Protein AF-A0A3S1EG27-F1 (afdb_monomer_lite)

pLDDT: mean 87.48, std 11.86, range [51.84, 97.94]

Radius of gyration: 16.94 Å; chains: 1; bounding box: 46×16×33 Å

Foldseek 3Di:
DVVQVVVCVVVVHDCVRCPPVNVCCVVPPVVVLVVCCVVPVVSDDPDDDPDPPPDD

Secondary structure (DSSP, 8-state):
-HHHHHHHHHHT--TTTS-HHHHHIIIIIIHHHHHHHHH-TT---SS-----S---

Sequence (56 aa):
DRLAERIRAKLGRTPRTLPLASILEGGTWAAGRAIAFARRPDGSPPLKVISDGTVF

Structure (mmCIF, N/CA/C/O backbone):
data_AF-A0A3S1EG27-F1
#
_entry.id   AF-A0A3S1EG27-F1
#
loop_
_atom_site.group_PDB
_atom_site.id
_atom_site.type_symbol
_atom_site.label_atom_id
_atom_site.label_alt_id
_atom_site.label_comp_id
_atom_site.label_asym_id
_atom_site.label_entity_id
_atom_site.label_seq_id
_atom_site.pdbx_PDB_ins_code
_atom_site.Cartn_x
_atom_site.Cartn_y
_atom_site.Cartn_z
_atom_site.occupancy
_atom_site.B_iso_or_equiv
_atom_site.auth_seq_id
_atom_site.auth_comp_id
_atom_site.auth_asym_id
_atom_site.auth_atom_id
_atom_site.pdbx_PDB_model_num
ATOM 1 N N . ASP A 1 1 ? -9.515 11.133 4.041 1.00 68.31 1 A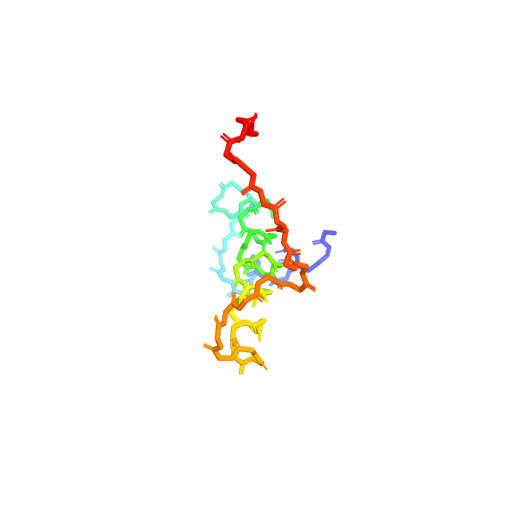SP A N 1
ATOM 2 C CA . ASP A 1 1 ? -9.732 9.986 4.945 1.00 68.31 1 ASP A CA 1
ATOM 3 C C . ASP A 1 1 ? -10.985 9.130 4.676 1.00 68.31 1 ASP A C 1
ATOM 5 O O . ASP A 1 1 ? -10.979 7.954 4.995 1.00 68.31 1 ASP A O 1
ATOM 9 N N . ARG A 1 2 ? -12.052 9.635 4.030 1.00 90.88 2 ARG A N 1
ATOM 10 C CA . ARG A 1 2 ? -13.323 8.889 3.812 1.00 90.88 2 ARG A CA 1
ATOM 11 C C . ARG A 1 2 ? -13.193 7.469 3.218 1.00 90.88 2 ARG A C 1
ATOM 13 O O . ARG A 1 2 ? -14.047 6.624 3.469 1.00 90.88 2 ARG A O 1
ATOM 20 N N . LEU A 1 3 ? -12.157 7.204 2.417 1.00 92.50 3 LEU A N 1
ATOM 21 C CA . LEU A 1 3 ? -11.874 5.867 1.882 1.00 92.50 3 LEU A CA 1
ATOM 22 C C . LEU A 1 3 ? -11.398 4.894 2.974 1.00 92.50 3 LEU A C 1
ATOM 24 O O . LEU A 1 3 ? -11.823 3.741 2.975 1.00 92.50 3 LEU A O 1
ATOM 28 N N . ALA A 1 4 ? -10.562 5.355 3.907 1.00 95.69 4 ALA A N 1
ATOM 29 C CA . ALA A 1 4 ? -10.038 4.535 4.993 1.00 95.69 4 ALA A CA 1
ATOM 30 C C . ALA A 1 4 ? -11.164 4.024 5.896 1.00 95.69 4 ALA A C 1
ATOM 32 O O . ALA A 1 4 ? -11.202 2.836 6.206 1.00 95.69 4 ALA A O 1
ATOM 33 N N . GLU A 1 5 ? -12.136 4.882 6.215 1.00 96.81 5 GLU A N 1
ATOM 34 C CA . GLU A 1 5 ? -13.332 4.497 6.975 1.00 96.81 5 GLU A CA 1
ATOM 35 C C . GLU A 1 5 ? -14.149 3.408 6.269 1.00 96.81 5 GLU A C 1
ATOM 37 O O . GLU A 1 5 ? -14.546 2.420 6.883 1.00 96.81 5 GLU A O 1
ATOM 42 N N . ARG A 1 6 ? -14.332 3.512 4.947 1.00 97.38 6 ARG A N 1
ATOM 43 C CA . ARG A 1 6 ? -15.033 2.476 4.169 1.00 97.38 6 ARG A CA 1
ATOM 44 C C . ARG A 1 6 ? -14.277 1.150 4.145 1.00 97.38 6 ARG A C 1
ATOM 46 O O . ARG A 1 6 ? -14.901 0.096 4.227 1.00 97.38 6 ARG A O 1
ATOM 53 N N . ILE A 1 7 ? -12.952 1.189 4.012 1.00 96.31 7 ILE A N 1
ATOM 54 C CA . ILE A 1 7 ? -12.105 -0.013 4.024 1.00 96.31 7 ILE A CA 1
ATOM 55 C C . ILE A 1 7 ? -12.170 -0.684 5.399 1.00 96.31 7 ILE A C 1
ATOM 57 O O . ILE A 1 7 ? -12.388 -1.889 5.484 1.00 96.31 7 ILE A O 1
ATOM 61 N N . ARG A 1 8 ? -12.053 0.097 6.474 1.00 97.75 8 ARG A N 1
ATOM 62 C CA . ARG A 1 8 ? -12.181 -0.376 7.856 1.00 97.75 8 ARG A CA 1
ATOM 63 C C . ARG A 1 8 ? -13.529 -1.029 8.118 1.00 97.75 8 ARG A C 1
ATOM 65 O O . ARG A 1 8 ? -13.551 -2.154 8.608 1.00 97.75 8 ARG A O 1
ATOM 72 N N . ALA A 1 9 ? -14.622 -0.377 7.722 1.00 97.94 9 ALA A N 1
ATOM 73 C CA . ALA A 1 9 ? -15.968 -0.925 7.850 1.00 97.94 9 ALA A CA 1
ATOM 74 C C . ALA A 1 9 ? -16.114 -2.260 7.103 1.00 97.94 9 ALA A C 1
ATOM 76 O O . ALA A 1 9 ? -16.612 -3.228 7.668 1.00 97.94 9 ALA A O 1
ATOM 77 N N . LYS A 1 10 ? -15.610 -2.345 5.864 1.00 97.81 10 LYS A N 1
ATOM 78 C CA . LYS A 1 10 ? -15.636 -3.587 5.072 1.00 97.81 10 LYS A CA 1
ATOM 79 C C . LYS A 1 10 ? -14.812 -4.720 5.684 1.00 97.81 10 LYS A C 1
ATOM 81 O O . LYS A 1 10 ? -15.182 -5.877 5.534 1.00 97.81 10 LYS A O 1
ATOM 86 N N . LEU A 1 11 ? -13.694 -4.399 6.332 1.00 97.06 11 LEU A N 1
ATOM 87 C CA . LEU A 1 11 ? -12.772 -5.383 6.905 1.00 97.06 11 LEU A CA 1
ATOM 88 C C . LEU A 1 11 ? -13.008 -5.644 8.402 1.00 97.06 11 LEU A C 1
ATOM 90 O O . LEU A 1 11 ? -12.261 -6.416 9.001 1.00 97.06 11 LEU A O 1
ATOM 94 N N . GLY A 1 12 ? -13.992 -4.984 9.023 1.00 97.88 12 GLY A N 1
ATOM 95 C CA . GLY A 1 12 ? -14.237 -5.070 10.465 1.00 97.88 12 GLY A CA 1
ATOM 96 C C . GLY A 1 12 ? -13.042 -4.612 11.310 1.00 97.88 12 GLY A C 1
ATOM 97 O O . GLY A 1 12 ? -12.765 -5.184 12.363 1.00 97.88 12 GLY A O 1
ATOM 98 N N . ARG A 1 13 ? -12.274 -3.624 10.835 1.00 97.81 13 ARG A N 1
ATOM 99 C CA . ARG A 1 13 ? -11.059 -3.131 11.505 1.00 97.81 13 ARG A CA 1
ATOM 100 C C . ARG A 1 13 ? -11.257 -1.736 12.072 1.00 97.81 13 ARG A C 1
ATOM 102 O O . ARG A 1 13 ? -12.015 -0.934 11.546 1.00 97.81 13 ARG A O 1
ATOM 109 N N . THR A 1 14 ? -10.513 -1.428 13.126 1.00 97.75 14 THR A N 1
ATOM 110 C CA . THR A 1 14 ? -10.491 -0.099 13.746 1.00 97.75 14 THR A CA 1
ATOM 111 C C . THR A 1 14 ? 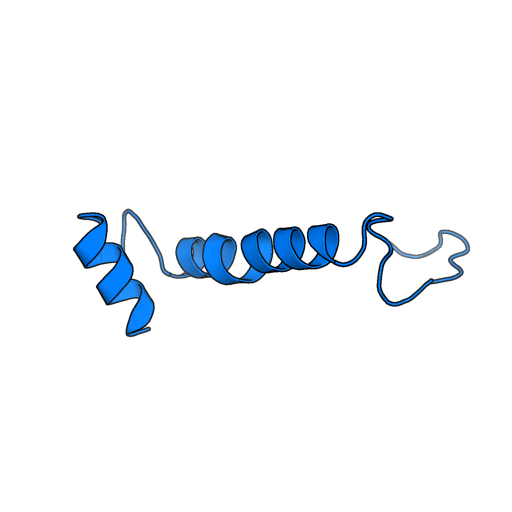-9.282 0.707 13.267 1.00 97.75 14 THR A C 1
ATOM 113 O O . THR A 1 14 ? -8.314 0.113 12.776 1.00 97.75 14 THR A O 1
ATOM 116 N N . PRO A 1 15 ? -9.263 2.037 13.474 1.00 97.31 15 PRO A N 1
ATOM 117 C CA . PRO A 1 15 ? -8.097 2.868 13.175 1.00 97.31 15 PRO A CA 1
ATOM 118 C C . PRO A 1 15 ? -6.814 2.420 13.878 1.00 97.31 15 PRO A C 1
ATOM 120 O O . PRO A 1 15 ? -5.732 2.593 13.329 1.00 97.31 15 PRO A O 1
ATOM 123 N N . ARG A 1 16 ? -6.923 1.797 15.059 1.00 97.69 16 ARG A N 1
ATOM 124 C CA . ARG A 1 16 ? -5.768 1.263 15.792 1.00 97.69 16 ARG A CA 1
ATOM 125 C C . ARG A 1 16 ? -5.185 0.019 15.125 1.00 97.69 16 ARG A C 1
ATOM 127 O O . ARG A 1 16 ? -3.975 -0.132 15.055 1.00 97.69 16 ARG A O 1
ATOM 134 N N . THR A 1 17 ? -6.048 -0.880 14.652 1.00 97.94 17 THR A N 1
ATOM 135 C CA . THR A 1 17 ? -5.629 -2.145 14.020 1.00 97.94 17 THR A CA 1
ATOM 136 C C . THR A 1 17 ? -5.310 -2.004 12.534 1.00 97.94 17 THR A C 1
ATOM 138 O O . THR A 1 17 ? -4.638 -2.858 11.971 1.00 97.94 17 THR A O 1
ATOM 141 N N . LEU A 1 18 ? -5.826 -0.952 11.894 1.00 97.50 18 LEU A N 1
ATOM 142 C CA . LEU A 1 18 ? -5.586 -0.621 10.495 1.00 97.50 18 LEU A CA 1
ATOM 143 C C . LEU A 1 18 ? -5.446 0.908 10.354 1.00 97.50 18 LEU A C 1
ATOM 145 O O . LEU A 1 18 ? -6.402 1.600 9.964 1.00 97.50 18 LEU A O 1
ATOM 149 N N . PRO A 1 19 ? -4.280 1.462 10.727 1.00 97.25 19 PRO A N 1
ATOM 150 C CA . PRO A 1 19 ? -4.036 2.896 10.665 1.00 97.25 19 PRO A CA 1
ATOM 151 C C . PRO A 1 19 ? -4.005 3.390 9.217 1.00 97.25 19 PRO A C 1
ATOM 153 O O . PRO A 1 19 ? -3.803 2.623 8.275 1.00 97.25 19 PRO A O 1
ATOM 156 N N . LEU A 1 20 ? -4.215 4.697 9.034 1.00 96.25 20 LEU A N 1
ATOM 157 C CA . LEU A 1 20 ? -4.247 5.314 7.703 1.00 96.25 20 LEU A CA 1
ATOM 158 C C . LEU A 1 20 ? -2.942 5.065 6.933 1.00 96.25 20 LEU A C 1
ATOM 160 O O . LEU A 1 20 ? -2.992 4.770 5.743 1.00 96.25 20 LEU A O 1
ATOM 164 N N . ALA A 1 21 ? -1.797 5.104 7.620 1.00 96.38 21 ALA A N 1
ATOM 165 C CA . ALA A 1 21 ? -0.492 4.827 7.025 1.00 96.38 21 ALA A CA 1
ATOM 166 C C . ALA A 1 21 ? -0.444 3.456 6.327 1.00 96.38 21 ALA A C 1
ATOM 168 O O . ALA A 1 21 ? -0.030 3.382 5.179 1.00 96.38 21 ALA A O 1
ATOM 169 N N . SER A 1 22 ? -0.958 2.391 6.953 1.00 96.69 22 SER A N 1
ATOM 170 C CA . SER A 1 22 ? -0.994 1.053 6.342 1.00 96.69 22 SER A CA 1
ATOM 171 C C . SER A 1 22 ? -1.894 0.989 5.106 1.00 96.69 22 SER A C 1
ATOM 173 O O . SER A 1 22 ? -1.585 0.289 4.145 1.00 96.69 22 SER A O 1
ATOM 175 N N . ILE A 1 23 ? -3.009 1.727 5.114 1.00 96.69 23 ILE A N 1
ATOM 176 C CA . ILE A 1 23 ? -3.922 1.802 3.965 1.00 96.69 23 ILE A CA 1
ATOM 177 C C . ILE A 1 23 ? -3.255 2.537 2.797 1.00 96.69 23 ILE A C 1
ATOM 179 O O . ILE A 1 23 ? -3.391 2.103 1.656 1.00 96.69 23 ILE A O 1
ATOM 183 N N . LEU A 1 24 ? -2.529 3.624 3.066 1.00 96.19 24 LEU A N 1
ATOM 184 C CA . LEU A 1 24 ? -1.785 4.370 2.046 1.00 96.19 24 LEU A CA 1
ATOM 185 C C . LEU A 1 24 ? -0.596 3.568 1.507 1.00 96.19 24 LEU A C 1
ATOM 187 O O . LEU A 1 24 ? -0.367 3.552 0.300 1.00 96.19 24 LEU A O 1
ATOM 191 N N . GLU A 1 25 ? 0.108 2.856 2.382 1.00 96.62 25 GLU A N 1
ATOM 192 C CA . GLU A 1 25 ? 1.216 1.978 2.013 1.00 96.62 25 GLU A CA 1
ATOM 193 C C . GLU A 1 25 ? 0.758 0.895 1.030 1.00 96.62 25 GLU A C 1
ATOM 195 O O . GLU A 1 25 ? 1.293 0.769 -0.071 1.00 96.62 25 GLU A O 1
ATOM 200 N N . GLY A 1 26 ? -0.306 0.164 1.377 1.00 95.31 26 GLY A N 1
ATOM 201 C CA . GLY A 1 26 ? -0.858 -0.872 0.508 1.00 95.31 26 GLY A CA 1
ATOM 202 C C . GLY A 1 26 ? -1.521 -0.312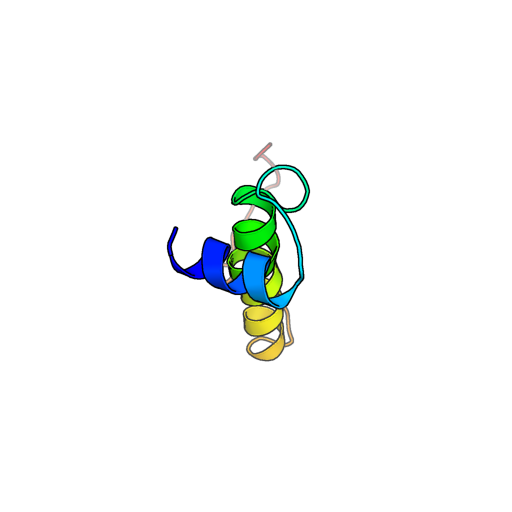 -0.755 1.00 95.31 26 GLY A C 1
ATOM 203 O O . GLY A 1 26 ? -1.261 -0.787 -1.859 1.00 95.31 26 GLY A O 1
ATOM 204 N N . GLY A 1 27 ? -2.384 0.694 -0.598 1.00 93.69 27 GLY A N 1
ATOM 205 C CA . GLY A 1 27 ? -3.253 1.201 -1.663 1.00 93.69 27 GLY A CA 1
ATOM 206 C C . GLY A 1 27 ? -2.575 2.143 -2.658 1.00 93.69 27 GLY A C 1
ATOM 207 O O . GLY A 1 27 ? -3.009 2.209 -3.806 1.00 93.69 27 GLY A O 1
ATOM 208 N N . THR A 1 28 ? -1.517 2.845 -2.248 1.00 93.25 28 THR A N 1
ATOM 209 C CA . THR A 1 28 ? -0.811 3.809 -3.102 1.00 93.25 28 THR A CA 1
ATOM 210 C C . THR A 1 28 ? 0.575 3.302 -3.473 1.00 93.25 28 THR A C 1
ATOM 212 O O . THR A 1 28 ? 0.878 3.189 -4.659 1.00 93.25 28 THR A O 1
ATOM 215 N N . TRP A 1 29 ? 1.421 2.979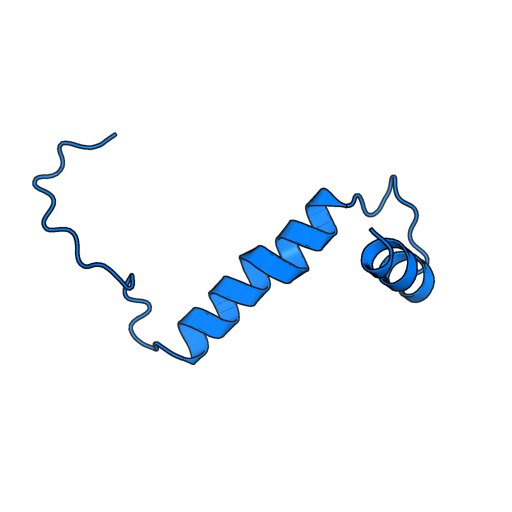 -2.489 1.00 92.81 29 TRP A N 1
ATOM 216 C CA . TRP A 1 29 ? 2.822 2.649 -2.762 1.00 92.81 29 TRP A CA 1
ATOM 217 C C . TRP A 1 29 ? 2.987 1.240 -3.335 1.00 92.81 29 TRP A C 1
ATOM 219 O O . TRP A 1 29 ? 3.428 1.084 -4.477 1.00 92.81 29 TRP A O 1
ATOM 229 N N . ALA A 1 30 ? 2.579 0.213 -2.587 1.00 94.38 30 ALA A N 1
ATOM 230 C CA . ALA A 1 30 ? 2.724 -1.177 -3.006 1.00 94.38 30 ALA A CA 1
ATOM 231 C C . ALA A 1 30 ? 1.916 -1.466 -4.283 1.00 94.38 30 ALA A C 1
ATOM 233 O O . ALA A 1 30 ? 2.468 -1.973 -5.263 1.00 94.38 30 ALA A O 1
ATOM 234 N N . ALA A 1 31 ? 0.637 -1.071 -4.312 1.00 94.94 31 ALA A N 1
ATOM 235 C CA . ALA A 1 31 ? -0.206 -1.207 -5.499 1.00 94.94 31 ALA A CA 1
ATOM 236 C C . ALA A 1 31 ? 0.350 -0.428 -6.705 1.00 94.94 31 ALA A C 1
ATOM 238 O O . ALA A 1 31 ? 0.399 -0.963 -7.814 1.00 94.94 31 ALA A O 1
ATOM 239 N N . GLY A 1 32 ? 0.827 0.805 -6.500 1.00 92.50 32 GLY A N 1
ATOM 240 C CA . GLY A 1 32 ? 1.421 1.620 -7.561 1.00 92.50 32 GLY A CA 1
ATOM 241 C C . GLY A 1 32 ? 2.663 0.972 -8.173 1.00 92.50 32 GLY A C 1
ATOM 242 O O . GLY A 1 32 ? 2.783 0.907 -9.398 1.00 92.50 32 GLY A O 1
ATOM 243 N N . ARG A 1 33 ? 3.555 0.419 -7.343 1.00 90.50 33 ARG A N 1
ATOM 244 C CA . ARG A 1 33 ? 4.737 -0.323 -7.810 1.00 90.50 33 ARG A CA 1
ATOM 245 C C . ARG A 1 33 ? 4.367 -1.586 -8.582 1.00 90.50 33 ARG A C 1
ATOM 247 O O . ARG A 1 33 ? 4.952 -1.828 -9.636 1.00 90.50 33 ARG A O 1
ATOM 254 N N . ALA A 1 34 ? 3.388 -2.354 -8.105 1.00 91.00 34 ALA A N 1
ATOM 255 C CA . ALA A 1 34 ? 2.915 -3.549 -8.802 1.00 91.00 34 ALA A CA 1
ATOM 256 C C . ALA A 1 34 ? 2.357 -3.210 -10.196 1.00 91.00 34 ALA A C 1
ATOM 258 O O . ALA A 1 34 ? 2.719 -3.850 -11.183 1.00 91.00 34 ALA A O 1
ATOM 259 N N . ILE A 1 35 ? 1.543 -2.153 -10.304 1.00 92.00 35 ILE A N 1
ATOM 260 C CA . ILE A 1 35 ? 1.005 -1.675 -11.588 1.00 92.00 35 ILE A CA 1
ATOM 261 C C . ILE A 1 35 ? 2.126 -1.171 -12.503 1.00 92.00 35 ILE A C 1
ATOM 263 O O . ILE A 1 35 ? 2.118 -1.454 -13.701 1.00 92.00 35 ILE A O 1
ATOM 267 N N . ALA A 1 36 ? 3.092 -0.425 -11.962 1.00 88.38 36 ALA A N 1
ATOM 268 C CA . ALA A 1 36 ? 4.224 0.075 -12.732 1.00 88.38 36 ALA A CA 1
ATOM 269 C C . ALA A 1 36 ? 5.054 -1.070 -13.329 1.00 88.38 36 ALA A C 1
ATOM 271 O O . ALA A 1 36 ? 5.388 -1.001 -14.508 1.00 88.38 36 ALA A O 1
ATOM 272 N N . PHE A 1 37 ? 5.324 -2.122 -12.552 1.00 87.50 37 PHE A N 1
ATOM 273 C CA . PHE A 1 37 ? 6.029 -3.318 -13.016 1.00 87.50 37 PHE A CA 1
ATOM 274 C C . PHE A 1 37 ? 5.230 -4.083 -14.078 1.00 87.50 37 PHE A C 1
ATOM 276 O O . PHE A 1 37 ? 5.763 -4.428 -15.126 1.00 87.50 37 PHE A O 1
ATOM 283 N N . ALA A 1 38 ? 3.921 -4.264 -13.876 1.00 90.25 38 ALA A N 1
ATOM 284 C CA . ALA A 1 38 ? 3.063 -4.911 -14.871 1.00 90.25 38 ALA A CA 1
ATOM 285 C C . ALA A 1 38 ? 3.046 -4.172 -16.226 1.00 90.25 38 ALA A C 1
ATOM 287 O O . ALA A 1 38 ? 2.868 -4.796 -17.268 1.00 90.25 38 ALA A O 1
ATOM 288 N N . ARG A 1 39 ? 3.235 -2.844 -16.224 1.00 89.25 39 ARG A N 1
ATOM 289 C CA . ARG A 1 39 ? 3.310 -2.018 -17.443 1.00 89.25 39 ARG A CA 1
ATOM 290 C C . ARG A 1 39 ? 4.721 -1.883 -18.021 1.00 89.25 39 ARG A C 1
ATOM 292 O O . ARG A 1 39 ? 4.851 -1.519 -19.186 1.00 89.25 39 ARG A O 1
ATOM 299 N N . ARG A 1 40 ? 5.757 -2.124 -17.219 1.00 87.12 40 ARG A N 1
ATOM 300 C CA . ARG A 1 40 ? 7.176 -2.042 -17.590 1.00 87.12 40 ARG A CA 1
ATOM 301 C C . ARG A 1 40 ? 7.870 -3.321 -17.117 1.00 87.12 40 ARG A C 1
ATOM 303 O O . ARG A 1 40 ? 8.371 -3.344 -15.993 1.00 87.12 40 ARG A O 1
ATOM 310 N N . PRO A 1 41 ? 7.870 -4.384 -17.944 1.00 73.50 41 PRO A N 1
ATOM 311 C CA . PRO A 1 41 ? 8.369 -5.704 -17.550 1.00 73.50 41 PRO A CA 1
ATOM 312 C C . PRO A 1 41 ? 9.844 -5.707 -17.144 1.00 73.50 41 PRO A C 1
ATOM 314 O O . PRO A 1 41 ? 10.264 -6.537 -16.346 1.00 73.50 41 PRO A O 1
ATOM 317 N N . ASP A 1 42 ? 10.627 -4.770 -17.679 1.00 80.44 42 ASP A N 1
ATOM 318 C CA . ASP A 1 42 ? 12.037 -4.586 -17.338 1.00 80.44 42 ASP A CA 1
ATOM 319 C C . ASP A 1 42 ? 12.239 -3.917 -15.965 1.00 80.44 42 ASP A C 1
ATOM 321 O O . ASP A 1 42 ? 13.372 -3.791 -15.504 1.00 80.44 42 ASP A O 1
ATOM 325 N N . GLY A 1 43 ? 11.153 -3.482 -15.310 1.00 71.38 43 GLY A N 1
ATOM 326 C CA . GLY A 1 43 ? 11.157 -2.839 -13.999 1.00 71.38 43 GLY A CA 1
ATOM 327 C C . GLY A 1 43 ? 11.992 -1.562 -13.948 1.00 71.38 43 GLY A C 1
ATOM 328 O O . GLY A 1 43 ? 12.303 -1.089 -12.852 1.00 71.38 43 GLY A O 1
ATOM 329 N N . SER A 1 44 ? 12.385 -1.026 -15.108 1.00 75.44 44 SER A N 1
ATOM 330 C CA . SER A 1 44 ? 13.381 0.028 -15.170 1.00 75.44 44 SER A CA 1
ATOM 331 C C . SER A 1 44 ? 12.809 1.331 -14.601 1.00 75.44 44 SER A C 1
ATOM 333 O O . SER A 1 44 ? 11.628 1.652 -14.808 1.00 75.44 44 SER A O 1
ATOM 335 N N . PRO A 1 45 ? 13.607 2.097 -13.832 1.00 71.12 45 PRO A N 1
ATOM 336 C CA . PRO A 1 45 ? 13.173 3.404 -13.377 1.00 71.12 45 PRO A CA 1
ATOM 337 C C . PRO A 1 45 ? 12.860 4.277 -14.601 1.00 71.12 45 PRO A C 1
ATOM 339 O O . PRO A 1 45 ? 13.561 4.190 -15.611 1.00 71.12 45 PRO A O 1
ATOM 342 N N . PRO A 1 46 ? 11.859 5.173 -14.524 1.00 66.56 46 PRO A N 1
ATOM 343 C CA . PRO A 1 46 ? 11.536 6.073 -15.633 1.00 66.56 46 PRO A CA 1
ATOM 344 C C . PRO A 1 46 ? 12.694 7.022 -15.986 1.00 66.56 46 PRO A C 1
ATOM 346 O O . PRO A 1 46 ? 12.668 7.654 -17.038 1.00 66.56 46 PRO A O 1
ATOM 349 N N . LEU A 1 47 ? 13.700 7.118 -15.111 1.00 71.19 47 LEU A N 1
ATOM 350 C CA . LEU A 1 47 ? 14.927 7.875 -15.299 1.00 71.19 47 LEU A CA 1
ATOM 351 C C . LEU A 1 47 ? 16.125 6.926 -15.185 1.00 71.19 47 LEU A C 1
ATOM 353 O O . LEU A 1 47 ? 16.366 6.347 -14.126 1.00 71.19 47 LEU A O 1
ATOM 357 N N . LYS A 1 48 ? 16.903 6.788 -16.262 1.00 68.56 48 LYS A N 1
ATOM 358 C CA . LYS A 1 48 ? 18.227 6.161 -16.195 1.00 68.56 48 LYS A CA 1
ATOM 359 C C . LYS A 1 48 ? 19.215 7.184 -15.648 1.00 68.56 48 LYS A C 1
ATOM 361 O O . LYS A 1 48 ? 19.514 8.167 -16.319 1.00 68.56 48 LYS A O 1
ATOM 366 N N . VAL A 1 49 ? 19.711 6.951 -14.438 1.00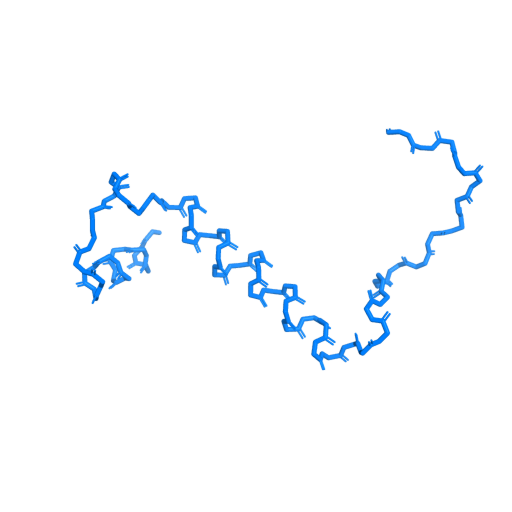 74.88 49 VAL A N 1
ATOM 367 C CA . VAL A 1 49 ? 20.791 7.752 -13.855 1.00 74.88 49 VAL A CA 1
ATOM 368 C C . VAL A 1 49 ? 22.118 7.109 -14.243 1.00 74.88 49 VAL A C 1
ATOM 370 O O . VAL A 1 49 ? 22.333 5.929 -13.971 1.00 74.88 49 VAL A O 1
ATOM 373 N N . ILE A 1 50 ? 23.007 7.873 -14.879 1.00 74.81 50 ILE A N 1
ATOM 374 C CA . ILE A 1 50 ? 24.420 7.501 -14.995 1.00 74.81 50 ILE A CA 1
ATOM 375 C C . ILE A 1 50 ? 25.050 7.904 -13.664 1.00 74.81 50 ILE A C 1
A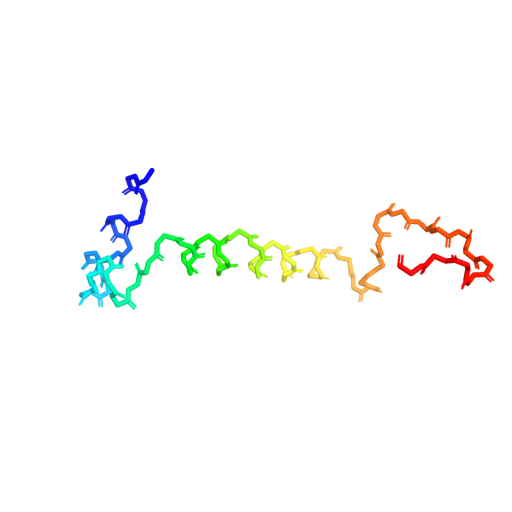TOM 377 O O . ILE A 1 50 ? 25.277 9.086 -13.423 1.00 74.81 50 ILE A O 1
ATOM 381 N N . SER A 1 51 ? 25.225 6.936 -12.768 1.00 72.94 51 SER A N 1
ATOM 382 C CA . SER A 1 51 ? 25.858 7.150 -11.468 1.00 72.94 51 SER A CA 1
ATOM 383 C C . SER A 1 51 ? 27.264 6.567 -11.490 1.00 72.94 51 SER A C 1
ATOM 385 O O . SER A 1 51 ? 27.463 5.444 -11.950 1.00 72.94 51 SER A O 1
ATOM 387 N N . ASP A 1 52 ? 28.223 7.326 -10.973 1.00 78.44 52 ASP A N 1
ATOM 388 C CA . ASP A 1 52 ? 29.589 6.884 -10.688 1.00 78.44 52 ASP A CA 1
ATOM 389 C C . ASP A 1 52 ? 29.734 6.284 -9.273 1.00 78.44 52 ASP A C 1
ATOM 391 O O . ASP A 1 52 ? 30.842 6.003 -8.825 1.00 78.44 52 ASP A O 1
ATOM 395 N N . GLY A 1 53 ? 28.616 6.054 -8.572 1.00 70.62 53 GLY A N 1
ATOM 396 C CA . GLY A 1 53 ? 28.590 5.403 -7.261 1.00 70.62 53 GLY A CA 1
ATOM 397 C C . GLY A 1 53 ? 28.822 6.325 -6.061 1.00 70.62 53 GLY A C 1
ATOM 398 O O . GLY A 1 53 ? 29.021 5.823 -4.960 1.00 70.62 53 GLY A O 1
ATOM 399 N N . THR A 1 54 ? 28.780 7.650 -6.225 1.00 76.81 54 THR A N 1
ATOM 400 C CA . THR A 1 54 ? 29.082 8.611 -5.141 1.00 76.81 54 THR A CA 1
ATOM 401 C C . THR A 1 54 ? 27.883 9.066 -4.296 1.00 76.81 54 THR A C 1
ATOM 403 O O . THR A 1 54 ? 28.037 9.926 -3.430 1.00 76.81 54 THR A O 1
ATOM 406 N N . VAL A 1 55 ? 26.688 8.501 -4.496 1.00 58.91 55 VAL A N 1
ATOM 407 C CA . VAL A 1 55 ? 25.468 8.936 -3.792 1.00 58.91 55 VAL A CA 1
ATOM 408 C C . VAL A 1 55 ? 25.084 7.916 -2.714 1.00 58.91 55 VAL A C 1
ATOM 410 O O . VAL A 1 55 ? 24.698 6.795 -3.047 1.00 58.91 55 VAL A O 1
ATOM 413 N N . PHE A 1 56 ? 25.193 8.324 -1.444 1.00 51.84 56 PHE A N 1
ATOM 414 C CA . PHE A 1 56 ? 24.676 7.626 -0.258 1.00 51.84 56 PHE A CA 1
ATOM 415 C C . PHE A 1 56 ? 23.380 8.279 0.227 1.00 51.84 56 PHE A C 1
ATOM 417 O O . PHE A 1 56 ? 23.309 9.530 0.184 1.00 51.84 56 PHE A O 1
#